Protein AF-A0A0S8AIG6-F1 (afdb_monomer_lite)

Foldseek 3Di:
DDPLLVVCVVPPDPFAEEEEWQAQDLDEPPVTFQVVVVVVVVVSNVVNVHDRYAYEYAHNDDFPVVSCVSRVVVVDPHHYYHQVPADWDKDADPPDPPDRIDIGRPVPPRYHYHYHYRWDQDPPPRTTDRVVSRPD

Secondary structure (DSSP, 8-state):
--HHHHHHTT---SS-EEEE---SSSPPTTSS--HHHHHHHHHHHHHTT---EEEEE--SSS-HHHHHHHTTGGGSSSEEEEGGGS-EEEEE-TT-SS-SEEEEEGGGTT-EEEE----EEETTTEEE-HHHHT--

Structure (mmCIF, N/CA/C/O backbone):
data_AF-A0A0S8AIG6-F1
#
_entry.id   AF-A0A0S8AIG6-F1
#
loop_
_atom_site.group_PDB
_atom_site.id
_atom_site.type_symbol
_atom_site.label_atom_id
_atom_site.label_alt_id
_atom_site.label_comp_id
_atom_site.label_asym_id
_atom_site.label_entity_id
_atom_site.label_seq_id
_atom_site.pdbx_PDB_ins_code
_atom_site.Cartn_x
_atom_site.Cartn_y
_atom_site.Cartn_z
_atom_site.occupancy
_atom_site.B_iso_or_equiv
_atom_site.auth_seq_id
_atom_site.auth_comp_id
_atom_site.auth_asym_id
_atom_site.auth_atom_id
_atom_site.pdbx_PDB_model_num
ATOM 1 N N . MET A 1 1 ? -21.892 20.341 5.574 1.00 49.34 1 MET A N 1
ATOM 2 C CA . MET A 1 1 ? -21.696 19.023 4.953 1.00 49.34 1 MET A CA 1
ATOM 3 C C . MET A 1 1 ? -20.517 19.140 4.005 1.00 49.34 1 MET A C 1
ATOM 5 O O . MET A 1 1 ? -20.630 19.865 3.017 1.00 49.34 1 MET A O 1
ATOM 9 N N . TYR A 1 2 ? -19.371 18.573 4.368 1.00 51.62 2 TYR A N 1
ATOM 10 C CA . TYR A 1 2 ? -18.138 18.674 3.580 1.00 51.62 2 TYR A CA 1
ATOM 11 C C . TYR A 1 2 ? -18.264 17.857 2.281 1.00 51.62 2 TYR A C 1
ATOM 13 O O . TYR A 1 2 ? -19.052 16.917 2.198 1.00 51.62 2 TYR A O 1
ATOM 21 N N . VAL A 1 3 ? -17.514 18.224 1.235 1.00 53.53 3 VAL A N 1
ATOM 22 C CA . VAL A 1 3 ? -17.517 17.512 -0.065 1.00 53.53 3 VAL A CA 1
ATOM 23 C C . VAL A 1 3 ? -17.205 16.019 0.115 1.00 53.53 3 VAL A C 1
ATOM 25 O O . VAL A 1 3 ? -17.802 15.176 -0.552 1.00 53.53 3 VAL A O 1
ATOM 28 N N . THR A 1 4 ? -16.339 15.700 1.075 1.00 52.44 4 THR A N 1
ATOM 29 C CA . THR A 1 4 ? -15.938 14.348 1.474 1.00 52.44 4 THR A CA 1
ATOM 30 C C . THR A 1 4 ? -17.110 13.513 1.993 1.00 52.44 4 THR A C 1
ATOM 32 O O . THR A 1 4 ? -17.287 12.379 1.552 1.00 52.44 4 THR A O 1
ATOM 35 N N . GLU A 1 5 ? -17.980 14.088 2.834 1.00 52.72 5 GLU A N 1
ATOM 36 C CA . GLU A 1 5 ? -19.163 13.393 3.372 1.00 52.72 5 GLU A CA 1
ATOM 37 C C . GLU A 1 5 ? -20.126 12.978 2.251 1.00 52.72 5 GLU A C 1
ATOM 39 O O . GLU A 1 5 ? -20.638 11.862 2.252 1.00 52.72 5 GLU A O 1
ATOM 44 N N . LYS A 1 6 ? -20.338 13.843 1.247 1.00 54.59 6 LYS A N 1
A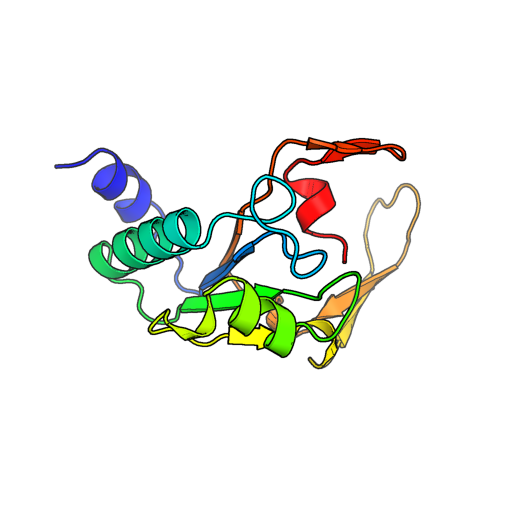TOM 45 C CA . LYS A 1 6 ? -21.232 13.540 0.114 1.00 54.59 6 LYS A CA 1
ATOM 46 C C . LYS A 1 6 ? -20.696 12.456 -0.820 1.00 54.59 6 LYS A C 1
ATOM 48 O O . LYS A 1 6 ? -21.499 11.748 -1.427 1.00 54.59 6 LYS A O 1
ATOM 53 N N . LEU A 1 7 ? -19.375 12.367 -0.984 1.00 54.12 7 LEU A N 1
ATOM 54 C CA . LEU A 1 7 ? -18.746 11.364 -1.846 1.00 54.12 7 LEU A CA 1
ATOM 55 C C . LEU A 1 7 ? -18.730 9.987 -1.178 1.00 54.12 7 LEU A C 1
ATOM 57 O O . LEU A 1 7 ? -19.058 8.999 -1.832 1.00 54.12 7 LEU A O 1
ATOM 61 N N . LEU A 1 8 ? -18.426 9.927 0.122 1.00 60.97 8 LEU A N 1
ATOM 62 C CA . LEU A 1 8 ? -18.326 8.661 0.849 1.00 60.97 8 LEU A CA 1
ATOM 63 C C . LEU A 1 8 ? -19.698 8.089 1.236 1.00 60.97 8 LEU A C 1
ATOM 65 O O . LEU A 1 8 ? -19.893 6.887 1.100 1.00 60.97 8 LEU A O 1
ATOM 69 N N . GLN A 1 9 ? -20.700 8.911 1.586 1.00 55.34 9 GLN A N 1
ATOM 70 C CA . GLN A 1 9 ? -22.046 8.419 1.949 1.00 55.34 9 GLN A CA 1
ATOM 71 C C . GLN A 1 9 ? -22.764 7.635 0.837 1.00 55.34 9 GLN A C 1
ATOM 73 O O . GLN A 1 9 ? -23.666 6.854 1.130 1.00 55.34 9 GLN A O 1
ATOM 78 N N . ARG A 1 10 ? -22.406 7.837 -0.438 1.00 54.62 10 ARG A N 1
ATOM 79 C CA . ARG A 1 10 ? -23.020 7.115 -1.568 1.00 54.62 10 ARG A CA 1
ATOM 80 C C . ARG A 1 10 ? -22.315 5.808 -1.932 1.00 54.62 10 ARG A C 1
ATOM 82 O O . ARG A 1 10 ? -22.918 5.001 -2.635 1.00 54.62 10 ARG A O 1
ATOM 89 N N . HIS A 1 11 ? -21.092 5.592 -1.449 1.00 62.28 11 HIS A N 1
ATOM 90 C CA . HIS A 1 11 ? -20.240 4.457 -1.811 1.00 62.28 11 HIS A CA 1
ATOM 91 C C . HIS A 1 11 ? -19.373 4.009 -0.624 1.00 62.28 11 HIS A C 1
ATOM 93 O O . HIS A 1 11 ? -18.159 3.879 -0.761 1.00 62.28 11 HIS A O 1
ATOM 99 N N . ILE A 1 12 ? -19.983 3.793 0.546 1.00 63.09 12 ILE A N 1
ATOM 100 C CA . ILE A 1 12 ? -19.279 3.167 1.673 1.00 63.09 12 ILE A CA 1
ATOM 101 C C . ILE A 1 12 ? -18.989 1.714 1.269 1.00 63.09 12 ILE A C 1
ATOM 103 O O . ILE A 1 12 ? -19.940 0.982 0.972 1.00 63.09 12 ILE A O 1
ATOM 107 N N . PRO A 1 13 ? -17.717 1.282 1.215 1.00 67.94 13 PRO A N 1
ATOM 108 C CA . PRO A 1 13 ? -17.394 -0.109 0.942 1.00 67.94 13 PRO A CA 1
ATOM 109 C C . PRO A 1 13 ? -17.978 -0.991 2.048 1.00 67.94 13 PRO A C 1
ATOM 111 O O . PRO A 1 13 ? -17.792 -0.714 3.228 1.00 67.94 13 PRO A O 1
ATOM 114 N N . SER A 1 14 ? -18.666 -2.070 1.678 1.00 77.50 14 SER A N 1
ATOM 115 C CA . SER A 1 14 ? -19.036 -3.133 2.625 1.00 77.50 14 SER A CA 1
ATOM 116 C C . SER A 1 14 ? -17.882 -4.104 2.897 1.00 77.50 14 SER A C 1
ATOM 118 O O . SER A 1 14 ? -18.063 -5.087 3.606 1.00 77.50 14 SER A O 1
ATOM 120 N N . MET A 1 15 ? -16.737 -3.867 2.258 1.00 86.00 15 MET A N 1
ATOM 121 C CA . MET A 1 15 ? -15.538 -4.695 2.281 1.00 86.00 15 MET A 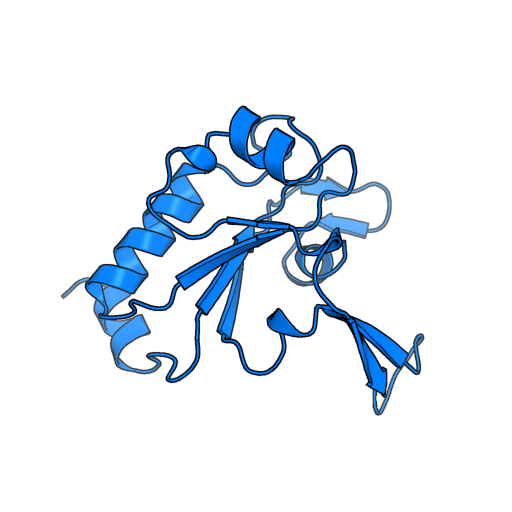CA 1
ATOM 122 C C . MET A 1 15 ? -14.418 -3.956 3.026 1.00 86.00 15 MET A C 1
ATOM 124 O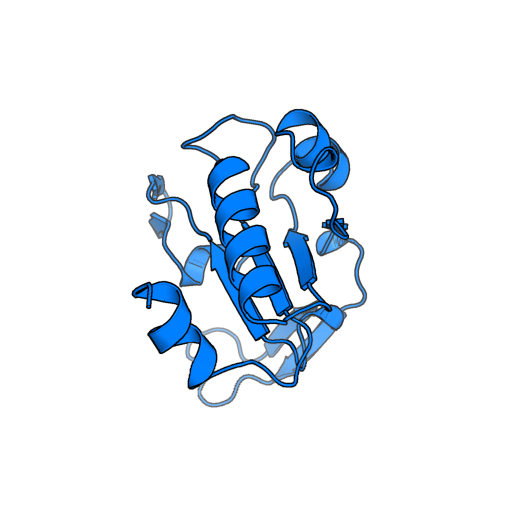 O . MET A 1 15 ? -14.449 -2.719 3.065 1.00 86.00 15 MET A O 1
ATOM 128 N N . PRO A 1 16 ? -13.409 -4.675 3.544 1.00 92.56 16 PRO A N 1
ATOM 129 C CA . PRO A 1 16 ? -12.218 -4.057 4.116 1.00 92.56 16 PRO A CA 1
ATOM 130 C C . PRO A 1 16 ? -11.549 -3.098 3.126 1.00 92.56 16 PRO A C 1
ATOM 132 O O . PRO A 1 16 ? -11.518 -3.353 1.916 1.00 92.56 16 PRO A O 1
ATOM 135 N N . VAL A 1 17 ? -11.003 -1.994 3.635 1.00 95.19 17 VAL A N 1
ATOM 136 C CA . VAL A 1 17 ? -10.308 -0.985 2.830 1.00 95.19 17 VAL A CA 1
ATOM 137 C C . VAL A 1 17 ? -8.799 -1.138 2.976 1.00 95.19 17 VAL A C 1
ATOM 139 O O . VAL A 1 17 ? -8.267 -1.122 4.084 1.00 95.19 17 VAL A O 1
ATOM 142 N N . ILE A 1 18 ? -8.093 -1.210 1.849 1.00 96.56 18 ILE A N 1
ATOM 143 C CA . ILE A 1 18 ? -6.629 -1.182 1.813 1.00 96.56 18 ILE A CA 1
ATOM 144 C C . ILE A 1 18 ? -6.177 0.120 1.166 1.00 96.56 18 ILE A C 1
ATOM 146 O O . ILE A 1 18 ? -6.475 0.393 0.003 1.00 96.56 18 ILE A O 1
ATOM 150 N N . ILE A 1 19 ? -5.431 0.931 1.909 1.00 96.88 19 ILE A N 1
ATOM 151 C CA . ILE A 1 19 ? -4.750 2.104 1.371 1.00 96.88 19 ILE A CA 1
ATOM 152 C C . ILE A 1 19 ? -3.365 1.661 0.909 1.00 96.88 19 ILE A C 1
ATOM 154 O O . ILE A 1 19 ? -2.533 1.251 1.715 1.00 96.88 19 ILE A O 1
ATOM 158 N N . LYS A 1 20 ? -3.107 1.763 -0.393 1.00 96.56 20 LYS A N 1
ATOM 159 C CA . LYS A 1 20 ? -1.829 1.386 -0.994 1.00 96.56 20 LYS A CA 1
ATOM 160 C C . LYS A 1 20 ? -1.041 2.635 -1.407 1.00 96.56 20 LYS A C 1
ATOM 162 O O . LYS A 1 20 ? -1.325 3.190 -2.476 1.00 96.56 20 LYS A O 1
ATOM 167 N N . PRO A 1 21 ? -0.097 3.126 -0.577 1.00 96.38 21 PRO A N 1
ATOM 168 C CA . PRO A 1 21 ? 0.801 4.220 -0.951 1.00 96.38 21 PRO A CA 1
ATOM 169 C C . PRO A 1 21 ? 1.758 3.791 -2.074 1.00 96.38 21 PRO A C 1
ATOM 171 O O . PRO A 1 21 ? 1.614 2.706 -2.621 1.00 96.38 21 PRO A O 1
ATOM 174 N N . ASN A 1 22 ? 2.692 4.670 -2.447 1.00 94.94 22 ASN A N 1
ATOM 175 C CA . ASN A 1 22 ? 3.882 4.324 -3.221 1.00 94.94 22 ASN A CA 1
ATOM 176 C C . ASN A 1 22 ? 5.097 4.378 -2.279 1.00 94.94 22 ASN A C 1
ATOM 178 O O . ASN A 1 22 ? 5.620 5.475 -2.032 1.00 94.94 22 ASN A O 1
ATOM 182 N N . ILE A 1 23 ? 5.601 3.234 -1.811 1.00 94.81 23 ILE A N 1
ATOM 183 C CA . ILE A 1 23 ? 6.850 3.162 -1.024 1.00 94.81 23 ILE A CA 1
ATOM 184 C C . ILE A 1 23 ? 7.855 2.272 -1.740 1.00 94.81 23 ILE A C 1
ATOM 186 O O . ILE A 1 23 ? 7.920 1.073 -1.539 1.00 94.81 23 ILE A O 1
ATOM 190 N N . VAL A 1 24 ? 8.669 2.877 -2.605 1.00 92.50 24 VAL A N 1
ATOM 191 C CA . VAL A 1 24 ? 9.688 2.136 -3.366 1.00 92.50 24 VAL A CA 1
ATOM 192 C C . VAL A 1 24 ? 10.957 1.873 -2.549 1.00 92.50 24 VAL A C 1
ATOM 194 O O . VAL A 1 24 ? 11.637 0.885 -2.781 1.00 92.50 24 VAL A O 1
ATOM 197 N N . ASN A 1 25 ? 11.313 2.790 -1.648 1.00 93.88 25 ASN A N 1
ATOM 198 C CA . ASN A 1 25 ? 12.507 2.778 -0.797 1.00 93.88 25 ASN A CA 1
ATOM 199 C C . ASN A 1 25 ? 12.327 3.866 0.297 1.00 93.88 25 ASN A C 1
ATOM 201 O O . ASN A 1 25 ? 11.322 4.580 0.253 1.00 93.88 25 ASN A O 1
ATOM 205 N N . PRO A 1 26 ? 13.263 4.083 1.242 1.00 95.81 26 PRO A N 1
ATOM 206 C CA . PRO A 1 26 ? 13.052 5.027 2.343 1.00 95.81 26 PRO A CA 1
ATOM 207 C C . PRO A 1 26 ? 13.333 6.495 1.968 1.00 95.81 26 PRO A C 1
ATOM 209 O O . PRO A 1 26 ? 13.552 7.328 2.845 1.00 95.81 26 PRO A O 1
ATOM 212 N N . SER A 1 27 ? 13.375 6.838 0.676 1.00 95.88 27 SER A N 1
ATOM 213 C CA . SER A 1 27 ? 13.539 8.231 0.249 1.00 95.88 27 SER A CA 1
ATOM 214 C C . SER A 1 27 ? 12.281 9.038 0.574 1.00 95.88 27 SER A C 1
ATOM 216 O O . SER A 1 27 ? 11.174 8.543 0.346 1.00 95.88 27 SER A O 1
ATOM 218 N N . PRO A 1 28 ? 12.416 10.292 1.034 1.00 94.50 28 PRO A N 1
ATOM 219 C CA . PRO A 1 28 ? 11.266 11.127 1.355 1.00 94.50 28 PRO A CA 1
ATOM 220 C C . PRO A 1 28 ? 10.455 11.510 0.100 1.00 94.50 28 PRO A C 1
ATOM 222 O O . PRO A 1 28 ? 10.923 11.351 -1.038 1.00 94.50 28 PRO A O 1
ATOM 225 N N . PRO A 1 29 ? 9.244 12.067 0.275 1.00 93.38 29 PRO A N 1
ATOM 226 C CA . PRO A 1 29 ? 8.484 12.673 -0.815 1.00 93.38 29 PRO A CA 1
ATOM 227 C C . PRO A 1 29 ? 9.317 13.700 -1.609 1.00 93.38 29 PRO A C 1
ATOM 229 O O . PRO A 1 29 ? 10.125 14.419 -1.018 1.00 93.38 29 PRO A O 1
ATOM 232 N N . PRO A 1 30 ? 9.143 13.796 -2.943 1.00 89.94 30 PRO A N 1
ATOM 233 C CA . PRO A 1 30 ? 8.112 13.151 -3.761 1.00 89.94 30 PRO A CA 1
ATOM 234 C C . PRO A 1 30 ? 8.550 11.792 -4.346 1.00 89.94 30 PRO A C 1
ATOM 236 O O . PRO A 1 30 ? 8.002 11.337 -5.350 1.00 89.94 30 PRO A O 1
ATOM 239 N N . VAL A 1 31 ? 9.564 11.128 -3.781 1.00 90.00 31 VAL A N 1
ATOM 240 C CA . VAL A 1 31 ? 9.919 9.772 -4.232 1.00 90.00 31 VAL A CA 1
ATOM 241 C C . VAL A 1 31 ? 8.873 8.764 -3.759 1.00 90.00 31 VAL A C 1
ATOM 243 O O . VAL A 1 31 ? 8.504 7.867 -4.524 1.00 90.00 31 VAL A O 1
ATOM 246 N N . THR A 1 32 ? 8.392 8.939 -2.531 1.00 94.31 32 THR A N 1
ATOM 247 C CA . THR A 1 32 ? 7.357 8.136 -1.875 1.00 94.31 32 THR A CA 1
ATOM 248 C C . THR A 1 32 ? 6.155 8.985 -1.480 1.00 94.31 32 THR A C 1
ATOM 250 O O . THR A 1 32 ? 6.223 10.219 -1.478 1.00 94.31 32 THR A O 1
ATOM 253 N N . THR A 1 33 ? 5.028 8.330 -1.207 1.00 95.56 33 THR A N 1
ATOM 254 C CA . THR A 1 33 ? 3.813 9.011 -0.750 1.00 95.56 33 THR A CA 1
ATOM 255 C C . THR A 1 33 ? 4.056 9.626 0.623 1.00 95.56 33 THR A C 1
ATOM 257 O O . THR A 1 33 ? 4.509 8.946 1.544 1.00 95.56 33 THR A O 1
ATOM 260 N N . ASP A 1 34 ? 3.744 10.915 0.763 1.00 96.38 34 ASP A N 1
ATOM 261 C CA . ASP A 1 34 ? 3.817 11.617 2.044 1.00 96.38 34 ASP A CA 1
ATOM 262 C C . ASP A 1 34 ? 2.808 11.012 3.026 1.00 96.38 34 ASP A C 1
ATOM 264 O O . ASP A 1 34 ? 1.612 10.945 2.730 1.00 96.38 34 ASP A O 1
ATOM 268 N N . VAL A 1 35 ? 3.290 10.580 4.193 1.00 97.88 35 VAL A N 1
ATOM 269 C CA . VAL A 1 35 ? 2.475 9.913 5.218 1.00 97.88 35 VAL A CA 1
ATOM 270 C C . VAL A 1 35 ? 1.265 10.752 5.644 1.00 97.88 35 VAL A C 1
ATOM 272 O O . VAL A 1 35 ? 0.202 10.199 5.910 1.00 97.88 35 VAL A O 1
ATOM 275 N N . ARG A 1 36 ? 1.359 12.089 5.593 1.00 97.62 36 ARG A N 1
ATOM 276 C CA . ARG A 1 36 ? 0.253 13.002 5.937 1.00 97.62 36 ARG A CA 1
ATOM 277 C C . ARG A 1 36 ? -0.926 12.895 4.970 1.00 97.62 36 ARG A C 1
ATOM 279 O O . ARG A 1 36 ? -2.065 13.159 5.342 1.00 97.62 36 ARG A O 1
ATOM 286 N N . VAL A 1 37 ? -0.672 12.505 3.718 1.00 96.75 37 VAL A N 1
ATOM 287 C CA . VAL A 1 37 ? -1.743 12.232 2.746 1.00 96.75 37 VAL A CA 1
ATOM 288 C C . VAL A 1 37 ? -2.509 10.981 3.166 1.00 96.75 37 VAL A C 1
ATOM 290 O O . VAL A 1 37 ? -3.737 10.978 3.145 1.00 96.75 37 VAL A O 1
ATOM 293 N N . VAL A 1 38 ? -1.790 9.939 3.585 1.00 97.88 38 VAL A N 1
ATOM 294 C CA . VAL A 1 38 ? -2.383 8.681 4.056 1.00 97.88 38 VAL A CA 1
ATOM 295 C C . VAL A 1 38 ? -3.140 8.892 5.366 1.00 97.88 38 VAL A C 1
ATOM 297 O O . VAL A 1 38 ? -4.270 8.429 5.486 1.00 97.88 38 VAL A O 1
ATOM 300 N N . GLU A 1 39 ? -2.588 9.671 6.296 1.00 97.88 39 GLU A N 1
ATOM 301 C CA . GLU A 1 39 ? -3.265 10.090 7.530 1.00 97.88 39 GLU A CA 1
ATOM 302 C C . GLU A 1 39 ? -4.587 10.825 7.247 1.00 97.88 39 GLU A C 1
ATOM 304 O O . GLU A 1 39 ? -5.622 10.497 7.827 1.00 97.88 39 GLU A O 1
ATOM 309 N N . GLY A 1 40 ? -4.590 11.771 6.301 1.00 96.44 40 GLY A N 1
ATOM 310 C CA . GLY A 1 40 ? -5.809 12.479 5.902 1.00 96.44 40 GLY A CA 1
ATOM 311 C C . GLY A 1 40 ? -6.876 11.552 5.307 1.00 96.44 40 GLY A C 1
ATOM 312 O O . GLY A 1 40 ? -8.063 11.707 5.603 1.00 96.44 40 GLY A O 1
ATOM 313 N N . ILE A 1 41 ? -6.467 10.559 4.509 1.00 95.38 41 ILE A N 1
ATOM 314 C CA . ILE A 1 41 ? -7.377 9.531 3.977 1.00 95.38 41 ILE A CA 1
ATOM 315 C C . ILE A 1 41 ? -7.934 8.674 5.120 1.00 95.38 41 ILE A C 1
ATOM 317 O O . ILE A 1 41 ? -9.144 8.460 5.175 1.00 95.38 41 ILE A O 1
ATOM 321 N N . LEU A 1 42 ? -7.085 8.229 6.052 1.00 95.69 42 LEU A N 1
ATOM 322 C CA . LEU A 1 42 ? -7.503 7.462 7.229 1.00 95.69 42 LEU A CA 1
ATOM 323 C C . LEU A 1 42 ? -8.555 8.218 8.051 1.00 95.69 42 LEU A C 1
ATOM 325 O O . LEU A 1 42 ? -9.593 7.640 8.373 1.00 95.69 42 LEU A O 1
ATOM 329 N N . SER A 1 43 ? -8.333 9.507 8.341 1.00 94.38 43 SER A N 1
ATOM 330 C CA . SER A 1 43 ? -9.305 10.341 9.069 1.00 94.38 43 SER A CA 1
ATOM 331 C C . SER A 1 43 ? -10.639 10.414 8.329 1.00 94.38 43 SER A C 1
ATOM 333 O O . SER A 1 43 ? -11.685 10.136 8.910 1.00 94.38 43 SER A O 1
ATOM 335 N N . ALA A 1 44 ? -10.609 10.698 7.023 1.00 91.88 44 ALA A N 1
ATOM 336 C CA . ALA A 1 44 ? -11.821 10.830 6.220 1.00 91.88 44 ALA A CA 1
ATOM 337 C C . ALA A 1 44 ? -12.643 9.530 6.157 1.00 91.88 44 ALA A C 1
ATOM 339 O O . ALA A 1 44 ? -13.872 9.568 6.218 1.00 91.88 44 ALA A O 1
ATOM 340 N N . LEU A 1 45 ? -11.983 8.372 6.050 1.00 91.12 45 LEU A N 1
ATOM 341 C CA . LEU A 1 45 ? -12.658 7.071 6.053 1.00 91.12 45 LEU A CA 1
ATOM 342 C C . LEU A 1 45 ? -13.289 6.766 7.418 1.00 91.12 45 LEU A C 1
ATOM 344 O O . LEU A 1 45 ? -14.432 6.310 7.480 1.00 91.12 45 LEU A O 1
ATOM 348 N N . ARG A 1 46 ? -12.582 7.074 8.511 1.00 91.06 46 ARG A N 1
ATOM 349 C CA . ARG A 1 46 ? -13.087 6.892 9.881 1.00 91.06 46 ARG A CA 1
ATOM 350 C C . ARG A 1 46 ? -14.276 7.783 10.189 1.00 91.06 46 ARG A C 1
ATOM 352 O O . ARG A 1 46 ? -15.261 7.305 10.744 1.00 91.06 46 ARG A O 1
ATOM 359 N N . GLU A 1 47 ? -14.211 9.050 9.791 1.00 89.75 47 GLU A N 1
ATOM 360 C CA . GLU A 1 47 ? -15.323 10.002 9.896 1.00 89.75 47 GLU A CA 1
ATOM 361 C C . GLU A 1 47 ? -16.553 9.525 9.110 1.00 89.75 47 GLU A C 1
ATOM 363 O O . GLU A 1 47 ? -17.687 9.745 9.534 1.00 89.75 47 GLU A O 1
ATOM 368 N N . ALA A 1 48 ? -16.341 8.809 8.001 1.00 86.31 48 ALA A N 1
ATOM 369 C CA . ALA A 1 48 ? -17.401 8.165 7.229 1.00 86.31 48 ALA A CA 1
ATOM 370 C C . ALA A 1 48 ? -17.903 6.833 7.830 1.00 86.31 48 ALA A C 1
ATOM 372 O O . ALA A 1 48 ? -18.801 6.213 7.262 1.00 86.31 48 ALA A O 1
ATOM 373 N N . GLY A 1 49 ? -17.358 6.395 8.969 1.00 88.25 49 GLY A N 1
ATOM 374 C CA . GLY A 1 49 ? -17.773 5.184 9.682 1.00 88.25 49 GLY A CA 1
ATOM 375 C C . GLY A 1 49 ? -17.061 3.899 9.252 1.00 88.25 49 GLY A C 1
ATOM 376 O O . GLY A 1 49 ? -17.435 2.825 9.714 1.00 88.25 49 GLY A O 1
ATOM 377 N N . ILE A 1 50 ? -16.032 3.980 8.406 1.00 89.94 50 ILE A N 1
ATOM 378 C CA . ILE A 1 50 ? -15.246 2.817 7.972 1.00 89.94 50 ILE A CA 1
ATOM 379 C C . ILE A 1 50 ? -14.172 2.534 9.028 1.00 89.94 50 ILE A C 1
ATOM 381 O O . ILE A 1 50 ? -13.416 3.428 9.403 1.00 89.94 50 ILE A O 1
ATOM 385 N N . GLN A 1 51 ? -14.118 1.297 9.524 1.00 86.75 51 GLN A N 1
ATOM 386 C CA . GLN A 1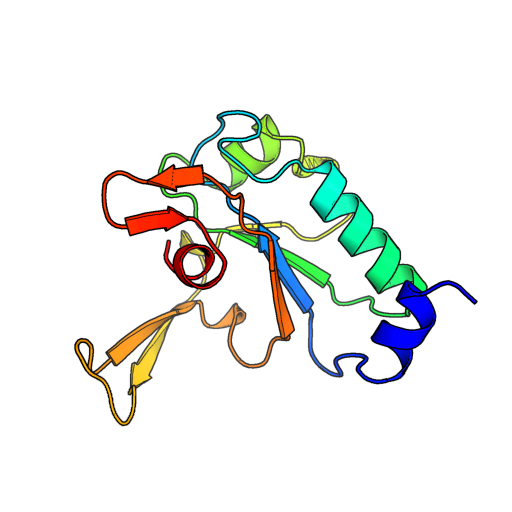 51 ? -13.213 0.899 10.614 1.00 86.75 51 GLN A CA 1
ATOM 387 C C . GLN A 1 51 ? -12.168 -0.131 10.171 1.00 86.75 51 GLN A C 1
ATOM 389 O O . GLN A 1 51 ? -11.022 -0.067 10.606 1.00 86.75 51 GLN A O 1
ATOM 394 N N . GLU A 1 52 ? -12.542 -1.054 9.283 1.00 93.44 52 GLU A N 1
ATOM 395 C CA . GLU A 1 52 ? -11.639 -2.073 8.743 1.00 93.44 52 GLU A CA 1
ATOM 396 C C . GLU A 1 52 ? -10.754 -1.462 7.654 1.00 93.44 52 GLU A C 1
ATOM 398 O O . GLU A 1 52 ? -11.078 -1.497 6.466 1.00 93.44 52 GLU A O 1
ATOM 403 N N . ILE A 1 53 ? -9.661 -0.830 8.089 1.00 95.81 53 ILE A N 1
ATOM 404 C CA . ILE A 1 53 ? -8.708 -0.139 7.222 1.00 95.81 53 ILE A CA 1
ATOM 405 C C . ILE A 1 53 ? -7.290 -0.608 7.546 1.00 95.81 53 ILE A C 1
ATOM 407 O O . ILE A 1 53 ? -6.887 -0.603 8.712 1.00 95.81 53 ILE A O 1
ATOM 411 N N . ALA A 1 54 ? -6.529 -0.946 6.508 1.00 97.62 54 ALA A N 1
ATOM 412 C CA . ALA A 1 54 ? -5.098 -1.214 6.586 1.00 97.62 54 ALA A CA 1
ATOM 413 C C . ALA A 1 54 ? -4.327 -0.374 5.561 1.00 97.62 54 ALA A C 1
ATOM 415 O O . ALA A 1 54 ? -4.871 0.041 4.534 1.00 97.62 54 ALA A O 1
ATOM 416 N N . VAL A 1 55 ? -3.043 -0.147 5.825 1.00 98.25 55 VAL A N 1
ATOM 417 C CA . VAL A 1 55 ? -2.086 0.404 4.863 1.00 98.25 55 VAL A CA 1
ATOM 418 C C . VAL A 1 55 ? -1.166 -0.727 4.427 1.00 98.25 55 VAL A C 1
ATOM 420 O O . VAL A 1 55 ? -0.557 -1.381 5.267 1.00 98.25 55 VAL A O 1
ATOM 423 N N . ALA A 1 56 ? -1.062 -0.969 3.124 1.00 97.38 56 ALA A N 1
ATOM 424 C CA . ALA A 1 56 ? -0.309 -2.108 2.608 1.00 97.38 56 ALA A CA 1
ATOM 425 C C . ALA A 1 56 ? 0.571 -1.718 1.424 1.00 97.38 56 ALA A C 1
ATOM 427 O O . ALA A 1 56 ? 0.132 -0.995 0.526 1.00 97.38 56 ALA A O 1
ATOM 428 N N . GLU A 1 57 ? 1.803 -2.216 1.409 1.00 96.38 57 GLU A N 1
ATOM 429 C CA . GLU A 1 57 ? 2.746 -2.003 0.314 1.00 96.38 57 GLU A CA 1
ATOM 430 C C . GLU A 1 57 ? 3.754 -3.158 0.210 1.00 96.38 57 GLU A C 1
ATOM 432 O O . GLU A 1 57 ? 3.955 -3.877 1.180 1.00 96.38 57 GLU A O 1
ATOM 437 N N . GLY A 1 58 ? 4.359 -3.342 -0.964 1.00 95.25 58 GLY A N 1
ATOM 438 C CA . GLY A 1 58 ? 5.557 -4.152 -1.192 1.00 95.25 58 GLY A CA 1
ATOM 439 C C . GLY A 1 58 ? 6.664 -3.249 -1.736 1.00 95.25 58 GLY A C 1
ATOM 440 O O . GLY A 1 58 ? 6.505 -2.610 -2.782 1.00 95.25 58 GLY A O 1
ATOM 441 N N . SER A 1 59 ? 7.749 -3.083 -0.981 1.00 93.69 59 SER A N 1
ATOM 442 C CA . SER A 1 59 ? 8.791 -2.117 -1.328 1.00 93.69 59 SER A CA 1
ATOM 443 C C . SER A 1 59 ? 9.709 -2.638 -2.426 1.00 93.69 59 SER A C 1
ATOM 445 O O . SER A 1 59 ? 10.408 -3.628 -2.257 1.00 93.69 59 SER A O 1
ATOM 447 N N . GLY A 1 60 ? 9.850 -1.878 -3.516 1.00 89.75 60 GLY A N 1
ATOM 448 C CA . GLY A 1 60 ? 10.773 -2.242 -4.603 1.00 89.75 60 GLY A CA 1
ATOM 449 C C . GLY A 1 60 ? 12.256 -2.318 -4.194 1.00 89.75 60 GLY A C 1
ATOM 450 O O . GLY A 1 60 ? 13.089 -2.833 -4.941 1.00 89.75 60 GLY A O 1
ATOM 451 N N . THR A 1 61 ? 12.645 -1.763 -3.043 1.00 92.75 61 THR A N 1
ATOM 452 C CA . THR A 1 61 ? 13.989 -1.888 -2.470 1.00 92.75 61 THR A CA 1
ATOM 453 C C . THR A 1 61 ? 13.957 -1.778 -0.947 1.00 92.75 61 THR A C 1
ATOM 455 O O . THR A 1 61 ? 13.452 -0.803 -0.384 1.00 92.75 61 THR A O 1
ATOM 458 N N . GLY A 1 62 ? 14.632 -2.723 -0.290 1.00 93.56 62 GLY A N 1
ATOM 459 C CA . GLY A 1 62 ? 14.687 -2.814 1.168 1.00 93.56 62 GLY A CA 1
ATOM 460 C C . GLY A 1 62 ? 13.448 -3.491 1.750 1.00 93.56 62 GLY A C 1
ATOM 461 O O . GLY A 1 62 ? 12.528 -3.837 1.023 1.00 93.56 62 GLY A O 1
ATOM 462 N N . ASP A 1 63 ? 13.455 -3.688 3.064 1.00 96.75 63 ASP A N 1
ATOM 463 C CA . ASP A 1 63 ? 12.314 -4.247 3.785 1.00 96.75 63 ASP A CA 1
ATOM 464 C C . ASP A 1 63 ? 11.179 -3.213 3.899 1.00 96.75 63 ASP A C 1
ATOM 466 O O . ASP A 1 63 ? 11.422 -2.047 4.240 1.00 96.75 63 ASP A O 1
ATOM 470 N N . THR A 1 64 ? 9.943 -3.624 3.604 1.00 97.25 64 THR A N 1
ATOM 471 C CA . THR A 1 64 ? 8.781 -2.725 3.609 1.00 97.25 64 THR A CA 1
ATOM 472 C C . THR A 1 64 ? 8.508 -2.150 4.996 1.00 97.25 64 THR A C 1
ATOM 474 O O . THR A 1 64 ? 8.231 -0.955 5.116 1.00 97.25 64 THR A O 1
ATOM 477 N N . MET A 1 65 ? 8.635 -2.950 6.058 1.00 97.94 65 MET A N 1
ATOM 478 C CA . MET A 1 65 ? 8.365 -2.497 7.425 1.00 97.94 65 MET A CA 1
ATOM 479 C C . MET A 1 65 ? 9.413 -1.485 7.894 1.00 97.94 65 MET A C 1
ATOM 481 O O . MET A 1 65 ? 9.063 -0.449 8.467 1.00 97.94 65 MET A O 1
ATOM 485 N N . ASP A 1 66 ? 10.685 -1.715 7.562 1.00 98.19 66 ASP A N 1
ATOM 486 C CA . ASP A 1 66 ? 11.752 -0.735 7.795 1.00 98.19 66 ASP A CA 1
ATOM 487 C C . ASP A 1 66 ? 11.494 0.580 7.044 1.00 98.19 66 ASP A C 1
ATOM 489 O O . ASP A 1 66 ? 11.763 1.673 7.558 1.00 98.19 66 ASP A O 1
ATOM 493 N N . ASN A 1 67 ? 11.007 0.496 5.804 1.00 98.00 67 ASN A N 1
ATOM 494 C CA . ASN A 1 67 ? 10.690 1.672 5.000 1.00 98.00 67 ASN A CA 1
ATOM 495 C C . ASN A 1 67 ? 9.499 2.440 5.581 1.00 98.00 67 ASN A C 1
ATOM 497 O O . ASN A 1 67 ? 9.578 3.665 5.698 1.00 98.00 67 ASN A O 1
ATOM 501 N N . PHE A 1 68 ? 8.441 1.747 6.012 1.00 98.25 68 PHE A N 1
ATOM 502 C CA . PHE A 1 68 ? 7.329 2.356 6.740 1.00 98.25 68 PHE A CA 1
ATOM 503 C C . PHE A 1 68 ? 7.822 3.123 7.969 1.00 98.25 68 PHE A C 1
ATOM 505 O O . PHE A 1 68 ? 7.458 4.288 8.150 1.00 98.25 68 PHE A O 1
ATOM 512 N N . GLN A 1 69 ? 8.694 2.514 8.777 1.00 98.06 69 GLN A N 1
ATOM 513 C CA . GLN A 1 69 ? 9.250 3.158 9.964 1.00 98.06 69 GLN A CA 1
ATOM 514 C C . GLN A 1 69 ? 10.029 4.431 9.610 1.00 98.06 69 GLN A C 1
ATOM 516 O O . GLN A 1 69 ? 9.776 5.493 10.177 1.00 98.06 69 GLN A O 1
ATOM 521 N N . LYS A 1 70 ? 10.947 4.357 8.638 1.00 98.12 70 LYS A N 1
ATOM 522 C CA . LYS A 1 70 ? 11.772 5.505 8.214 1.00 98.12 70 LYS A CA 1
ATOM 523 C C . LYS A 1 70 ? 10.948 6.654 7.631 1.00 98.12 70 LYS A C 1
ATOM 525 O O . LYS A 1 70 ? 11.375 7.803 7.711 1.00 98.12 70 LYS A O 1
ATOM 530 N N . LEU A 1 71 ? 9.790 6.349 7.049 1.00 97.94 71 LEU A N 1
ATOM 531 C CA . LEU A 1 71 ? 8.893 7.323 6.425 1.00 97.94 71 LEU A CA 1
ATOM 532 C C . LEU A 1 71 ? 7.771 7.809 7.358 1.00 97.94 71 LEU A C 1
ATOM 534 O O . LEU A 1 71 ? 6.929 8.594 6.928 1.00 97.94 71 LEU A O 1
ATOM 538 N N . GLY A 1 72 ? 7.764 7.376 8.624 1.00 97.94 72 GLY A N 1
ATOM 539 C CA . GLY A 1 72 ? 6.818 7.837 9.645 1.00 97.94 72 GLY A CA 1
ATOM 540 C C . GLY A 1 72 ? 5.457 7.139 9.633 1.00 97.94 72 GLY A C 1
ATOM 541 O O . GLY A 1 72 ? 4.561 7.555 10.357 1.00 97.94 72 GLY A O 1
ATOM 542 N N . TYR A 1 73 ? 5.286 6.070 8.851 1.00 98.19 73 TYR A N 1
ATOM 543 C CA . TYR A 1 73 ? 4.030 5.312 8.807 1.00 98.19 73 TYR A CA 1
ATOM 544 C C . TYR A 1 73 ? 3.781 4.515 10.089 1.00 98.19 73 TYR A C 1
ATOM 546 O O . TYR A 1 73 ? 2.629 4.255 10.413 1.00 98.19 73 TYR A O 1
ATOM 554 N N . ALA A 1 74 ? 4.837 4.160 10.829 1.00 96.81 74 ALA A N 1
ATOM 555 C CA . ALA A 1 74 ? 4.731 3.440 12.101 1.00 96.81 74 ALA A CA 1
ATOM 556 C C . ALA A 1 74 ? 3.950 4.209 13.185 1.00 96.81 74 ALA A C 1
ATOM 558 O O . ALA A 1 74 ? 3.464 3.597 14.129 1.00 96.81 74 ALA A O 1
ATOM 559 N N . GLU A 1 75 ? 3.813 5.530 13.036 1.00 96.81 75 GLU A N 1
ATOM 560 C CA . GLU A 1 75 ? 3.049 6.385 13.952 1.00 96.81 75 GLU A CA 1
ATOM 561 C C . GLU A 1 75 ? 1.550 6.434 13.606 1.00 96.81 75 GLU A C 1
ATOM 563 O O . GLU A 1 75 ? 0.756 7.009 14.351 1.00 96.81 75 GLU A O 1
ATOM 568 N N . LEU A 1 76 ? 1.142 5.857 12.469 1.00 96.75 76 LEU A N 1
ATOM 569 C CA . LEU A 1 76 ? -0.264 5.764 12.104 1.00 96.75 76 LEU A CA 1
ATOM 570 C C . LEU A 1 76 ? -0.951 4.717 12.980 1.00 96.75 76 LEU A C 1
ATOM 572 O O . LEU A 1 76 ? -0.506 3.578 13.082 1.00 96.75 76 LEU A O 1
ATOM 576 N N . ASP A 1 77 ? -2.101 5.081 13.539 1.00 94.19 77 ASP A N 1
ATOM 577 C CA . ASP A 1 77 ? -2.958 4.166 14.295 1.00 94.19 77 ASP A CA 1
ATOM 578 C C . ASP A 1 77 ? -3.709 3.208 13.354 1.00 94.19 77 ASP A C 1
ATOM 580 O O . ASP A 1 77 ? -4.923 3.272 13.232 1.00 94.19 77 ASP A O 1
ATOM 584 N N . THR A 1 78 ? -3.017 2.395 12.560 1.00 96.31 78 THR A N 1
ATOM 585 C CA . THR A 1 78 ? -3.617 1.455 11.599 1.00 96.31 78 THR A CA 1
ATOM 586 C C . THR A 1 78 ? -2.705 0.252 11.396 1.00 96.31 78 THR A C 1
ATOM 588 O O . THR A 1 78 ? -1.525 0.281 11.741 1.00 96.31 78 THR A O 1
ATOM 591 N N . VAL A 1 79 ? -3.245 -0.824 10.829 1.00 97.44 79 VAL A N 1
ATOM 592 C CA . VAL A 1 79 ? -2.444 -2.002 10.495 1.00 97.44 79 VAL A CA 1
ATOM 593 C C . VAL A 1 79 ? -1.574 -1.679 9.283 1.00 97.44 79 VAL A C 1
ATOM 595 O O . VAL A 1 79 ? -2.086 -1.232 8.257 1.00 97.44 79 VAL A O 1
ATOM 598 N N . LEU A 1 80 ? -0.271 -1.928 9.406 1.00 98.31 80 LEU A N 1
ATOM 599 C CA . LEU A 1 80 ? 0.684 -1.863 8.303 1.00 98.31 80 LEU A CA 1
ATOM 600 C C . LEU A 1 80 ? 0.992 -3.282 7.821 1.00 98.31 80 LEU A C 1
ATOM 602 O O . LEU A 1 80 ? 1.319 -4.144 8.637 1.00 98.31 80 LEU A O 1
ATOM 606 N N . LEU A 1 81 ? 0.889 -3.514 6.516 1.00 97.75 81 LEU A N 1
ATOM 607 C CA . LEU A 1 81 ? 1.077 -4.824 5.894 1.00 97.75 81 LEU A CA 1
ATOM 608 C C . LEU A 1 81 ? 2.196 -4.777 4.853 1.00 97.75 81 LEU A C 1
ATOM 610 O O . LEU A 1 81 ? 2.247 -3.863 4.024 1.00 97.75 81 LEU A O 1
ATOM 614 N N . ASP A 1 82 ? 3.054 -5.793 4.888 1.00 97.19 82 ASP A N 1
ATOM 615 C CA . ASP A 1 82 ? 4.096 -6.028 3.891 1.00 97.19 82 ASP A CA 1
ATOM 616 C C . ASP A 1 82 ? 3.591 -7.042 2.863 1.00 97.19 82 ASP A C 1
ATOM 618 O O . ASP A 1 82 ? 3.594 -8.248 3.110 1.00 97.19 82 ASP A O 1
ATOM 622 N N . LEU A 1 83 ? 3.149 -6.545 1.708 1.00 95.94 83 LEU A N 1
ATOM 623 C CA . LEU A 1 83 ? 2.559 -7.360 0.647 1.00 95.94 83 LEU A CA 1
ATOM 624 C C . LEU A 1 83 ? 3.539 -8.390 0.073 1.00 95.94 83 LEU A C 1
ATOM 626 O O . LEU A 1 83 ? 3.085 -9.402 -0.458 1.00 95.94 83 LEU A O 1
ATOM 630 N N . ASP A 1 84 ? 4.851 -8.176 0.218 1.00 93.94 84 ASP A N 1
ATOM 631 C CA . ASP A 1 84 ? 5.880 -9.119 -0.237 1.00 93.94 84 ASP A CA 1
ATOM 632 C C . ASP A 1 84 ? 5.956 -10.381 0.644 1.00 93.94 84 ASP A C 1
ATOM 634 O O . ASP A 1 84 ? 6.594 -11.371 0.274 1.00 93.94 84 ASP A O 1
ATOM 638 N N . ARG A 1 85 ? 5.305 -10.361 1.816 1.00 95.19 85 ARG A N 1
ATOM 639 C CA . ARG A 1 85 ? 5.255 -11.475 2.778 1.00 95.19 85 ARG A CA 1
ATOM 640 C C . ARG A 1 85 ? 3.895 -12.162 2.852 1.00 95.19 85 ARG A C 1
ATOM 642 O O . ARG A 1 85 ? 3.775 -13.177 3.535 1.00 95.19 85 ARG A O 1
ATOM 649 N N . GLU A 1 86 ? 2.891 -11.611 2.184 1.00 95.75 86 GLU A N 1
ATOM 650 C CA . GLU A 1 86 ? 1.537 -12.152 2.178 1.00 95.75 86 GLU A CA 1
ATOM 651 C C . GLU A 1 86 ? 1.425 -13.375 1.261 1.00 95.75 86 GLU A C 1
ATOM 653 O O . GLU A 1 86 ? 2.168 -13.535 0.287 1.00 95.75 86 GLU A O 1
ATOM 658 N N . GLU A 1 87 ? 0.463 -14.253 1.552 1.00 96.56 87 GLU A N 1
ATOM 659 C CA . GLU A 1 87 ? 0.135 -15.354 0.647 1.00 96.56 87 GLU A CA 1
ATOM 660 C C . GLU A 1 87 ? -0.331 -14.804 -0.705 1.00 96.56 87 GLU A C 1
ATOM 662 O O . GLU A 1 87 ? -1.023 -13.786 -0.781 1.00 96.56 87 GLU A O 1
ATOM 667 N N . THR A 1 88 ? 0.042 -15.481 -1.792 1.00 96.50 88 THR A N 1
ATOM 668 C CA . THR A 1 88 ? -0.299 -15.051 -3.151 1.00 96.50 88 THR A CA 1
ATOM 669 C C . THR A 1 88 ? -1.154 -16.081 -3.870 1.00 96.50 88 THR A C 1
ATOM 671 O O . THR A 1 88 ? -1.060 -17.285 -3.630 1.00 96.50 88 THR A O 1
ATOM 674 N N . VAL A 1 89 ? -1.982 -15.595 -4.792 1.00 96.31 89 VAL A N 1
ATOM 675 C CA . VAL A 1 89 ? -2.810 -16.416 -5.673 1.00 96.31 89 VAL A CA 1
ATOM 676 C C . VAL A 1 89 ? -2.529 -16.062 -7.131 1.00 96.31 89 VAL A C 1
ATOM 678 O O . VAL A 1 89 ? -2.335 -14.896 -7.480 1.00 96.31 89 VAL A O 1
ATOM 681 N N . GLU A 1 90 ? -2.493 -17.078 -7.994 1.00 96.00 90 GLU A N 1
ATOM 682 C CA . GLU A 1 90 ? -2.423 -16.894 -9.444 1.00 96.00 90 GLU A CA 1
ATOM 683 C C . GLU A 1 90 ? -3.839 -16.697 -9.995 1.00 96.00 90 GLU A C 1
ATOM 685 O O . GLU A 1 90 ? -4.716 -17.544 -9.822 1.00 96.00 90 GLU A O 1
ATOM 690 N N . LEU A 1 91 ? -4.061 -15.577 -10.677 1.00 93.19 91 LEU A N 1
ATOM 691 C CA . LEU A 1 91 ? -5.312 -15.256 -11.350 1.00 93.19 91 LEU A CA 1
ATOM 692 C C . LEU A 1 91 ? -5.137 -15.373 -12.858 1.00 93.19 91 LEU A C 1
ATOM 694 O O . LEU A 1 91 ? -4.159 -14.879 -13.422 1.00 93.19 91 LEU A O 1
ATOM 698 N N . GLN A 1 92 ? -6.120 -15.972 -13.524 1.00 94.31 92 GLN A N 1
ATOM 699 C CA . GLN A 1 92 ? -6.219 -15.936 -14.977 1.00 94.31 92 GLN A CA 1
ATOM 700 C C . GLN A 1 92 ? -6.809 -14.594 -15.425 1.00 94.31 92 GLN A C 1
ATOM 702 O O . GLN A 1 92 ? -7.806 -14.129 -14.875 1.00 94.31 92 GLN A O 1
ATOM 707 N N . VAL A 1 93 ? -6.190 -13.973 -16.429 1.00 92.06 93 VAL A N 1
ATOM 708 C CA . VAL A 1 93 ? -6.625 -12.685 -16.978 1.00 92.06 93 VAL A CA 1
ATOM 709 C C . VAL A 1 93 ? -7.291 -12.915 -18.327 1.00 92.06 93 VAL A C 1
ATOM 711 O O . VAL A 1 93 ? -6.627 -13.210 -19.321 1.00 92.06 93 VAL A O 1
ATOM 714 N N . ASP A 1 94 ? -8.608 -12.745 -18.371 1.00 90.31 94 ASP A N 1
ATOM 715 C CA . ASP A 1 94 ? -9.355 -12.809 -19.623 1.00 90.31 94 ASP A CA 1
ATOM 716 C C . ASP A 1 94 ? -9.060 -11.586 -20.506 1.00 90.31 94 ASP A C 1
ATOM 718 O O . ASP A 1 94 ? -8.882 -10.467 -20.022 1.00 90.31 94 ASP A O 1
ATOM 722 N N . ASN A 1 95 ? -9.039 -11.783 -21.828 1.00 90.62 95 ASN A N 1
ATOM 723 C CA . ASN A 1 95 ? -8.738 -10.737 -22.819 1.00 90.62 95 ASN A CA 1
ATOM 724 C C . ASN A 1 95 ? -7.383 -10.030 -22.602 1.00 90.62 95 ASN A C 1
ATOM 726 O O . ASN A 1 95 ? -7.224 -8.844 -22.915 1.00 90.62 95 ASN A O 1
ATOM 730 N N . HIS A 1 96 ? -6.387 -10.744 -22.073 1.00 86.75 96 HIS A N 1
ATOM 731 C CA . HIS A 1 96 ? -5.051 -10.206 -21.848 1.00 86.75 96 HIS A CA 1
ATOM 732 C C . HIS A 1 96 ? -4.368 -9.781 -23.159 1.00 86.75 96 HIS A C 1
ATOM 734 O O . HIS A 1 96 ? -4.495 -10.423 -24.201 1.00 86.75 96 HIS A O 1
ATOM 740 N N . ARG A 1 97 ? -3.565 -8.709 -23.104 1.00 88.31 97 ARG A N 1
ATOM 741 C CA . ARG A 1 97 ? -2.676 -8.322 -24.222 1.00 88.31 97 ARG A CA 1
ATOM 742 C C . ARG A 1 97 ? -1.285 -8.940 -24.114 1.00 88.31 97 ARG A C 1
ATOM 744 O O . ARG A 1 97 ? -0.653 -9.180 -25.136 1.00 88.31 97 ARG A O 1
ATOM 751 N N . VAL A 1 98 ? -0.807 -9.145 -22.885 1.00 88.00 98 VAL A N 1
ATOM 752 C CA . VAL A 1 98 ? 0.566 -9.590 -22.594 1.00 88.00 98 VAL A CA 1
ATOM 753 C C . VAL A 1 98 ? 0.547 -10.802 -21.665 1.00 88.00 98 VAL A C 1
ATOM 755 O O . VAL A 1 98 ? 0.924 -11.890 -22.088 1.00 88.00 98 VAL A O 1
ATOM 758 N N . TRP A 1 99 ? 0.056 -10.650 -20.432 1.00 84.00 99 TRP A N 1
ATOM 759 C CA . TRP A 1 99 ? 0.092 -11.717 -19.428 1.00 84.00 99 TRP A CA 1
ATOM 760 C C . TRP A 1 99 ? -1.242 -12.447 -19.298 1.00 84.00 99 TRP A C 1
ATOM 762 O O . TRP A 1 99 ? -2.231 -11.852 -18.890 1.00 84.00 99 TRP A O 1
ATOM 772 N N . GLN A 1 100 ? -1.242 -13.747 -19.607 1.00 93.00 100 GLN A N 1
ATOM 773 C CA . GLN A 1 100 ? -2.392 -14.648 -19.420 1.00 93.00 100 GLN A CA 1
ATOM 774 C C . GLN A 1 100 ? -2.742 -14.872 -17.949 1.00 93.00 100 GLN A C 1
ATOM 776 O O . GLN A 1 100 ? -3.867 -15.249 -17.628 1.00 93.00 100 GLN A O 1
ATOM 781 N N . ARG A 1 101 ? -1.755 -14.707 -17.066 1.00 93.50 101 ARG A N 1
ATOM 782 C CA . ARG A 1 101 ? -1.883 -14.921 -15.631 1.00 93.50 101 ARG A CA 1
ATOM 783 C C . ARG A 1 101 ? -1.072 -13.885 -14.879 1.00 93.50 101 ARG A C 1
ATOM 785 O O . ARG A 1 101 ? -0.027 -13.458 -15.373 1.00 93.50 101 ARG A O 1
ATOM 792 N N . ILE A 1 102 ? -1.557 -13.506 -13.707 1.00 92.19 102 ILE A N 1
ATOM 793 C CA . ILE A 1 102 ? -0.874 -12.605 -12.782 1.00 92.19 102 ILE A CA 1
ATOM 794 C C . ILE A 1 102 ? -0.914 -13.199 -11.381 1.00 92.19 102 ILE A C 1
ATOM 796 O O . ILE A 1 102 ? -1.916 -13.789 -10.985 1.00 92.19 102 ILE A O 1
ATOM 800 N N . THR A 1 103 ? 0.169 -13.025 -10.635 1.00 92.62 103 THR A N 1
ATOM 801 C CA . THR A 1 103 ? 0.228 -13.378 -9.217 1.00 92.62 103 THR A CA 1
ATOM 802 C C . THR A 1 103 ? -0.049 -12.125 -8.407 1.00 92.62 103 THR A C 1
ATOM 804 O O . THR A 1 103 ? 0.577 -11.094 -8.647 1.00 92.62 103 THR A O 1
ATOM 807 N N . VAL A 1 104 ? -0.992 -12.202 -7.473 1.00 93.12 104 VAL A N 1
ATOM 808 C CA . VAL A 1 104 ? -1.351 -11.080 -6.598 1.00 93.12 104 VAL A CA 1
ATOM 809 C C . VAL A 1 104 ? -1.413 -11.538 -5.141 1.00 93.12 104 VAL A C 1
ATOM 811 O O . VAL A 1 104 ? -1.761 -12.697 -4.897 1.00 93.12 104 VAL A O 1
ATOM 814 N N . PRO A 1 105 ? -1.114 -10.661 -4.166 1.00 94.94 105 PRO A N 1
ATOM 815 C CA . PRO A 1 105 ? -1.361 -10.956 -2.759 1.00 94.94 105 PRO A CA 1
ATOM 816 C C . PRO A 1 105 ? -2.844 -11.256 -2.526 1.00 94.94 105 PRO A C 1
ATOM 818 O O . PRO A 1 105 ? -3.717 -10.471 -2.904 1.00 94.94 105 PRO A O 1
ATOM 821 N N . GLN A 1 106 ? -3.137 -12.395 -1.904 1.00 94.69 106 GLN A N 1
ATOM 822 C CA . GLN A 1 106 ? -4.496 -12.876 -1.666 1.00 94.69 106 GLN A CA 1
ATOM 823 C C . GLN A 1 106 ? -5.291 -11.914 -0.781 1.00 94.69 106 GLN A C 1
ATOM 825 O O . GLN A 1 106 ? -6.492 -11.758 -0.976 1.00 94.69 106 GLN A O 1
ATOM 830 N N . ILE A 1 107 ? -4.619 -11.213 0.134 1.00 93.75 107 ILE A N 1
ATOM 831 C CA . ILE A 1 107 ? -5.233 -10.195 0.994 1.00 93.75 107 ILE A CA 1
ATOM 832 C C . ILE A 1 107 ? -5.827 -9.012 0.215 1.00 93.75 107 ILE A C 1
ATOM 834 O O . ILE A 1 107 ? -6.647 -8.280 0.754 1.00 93.75 107 ILE A O 1
ATOM 838 N N . LEU A 1 108 ? -5.433 -8.808 -1.049 1.00 92.69 108 LEU A N 1
ATOM 839 C CA . LEU A 1 108 ? -6.015 -7.774 -1.908 1.00 92.69 108 LEU A CA 1
ATOM 840 C C . LEU A 1 108 ? -7.317 -8.232 -2.584 1.00 92.69 108 LEU A C 1
ATOM 842 O O . LEU A 1 108 ? -8.058 -7.395 -3.103 1.00 92.69 108 LEU A O 1
ATOM 846 N N . ILE A 1 109 ? -7.608 -9.535 -2.595 1.00 91.44 109 ILE A N 1
ATOM 847 C CA . ILE A 1 109 ? -8.849 -10.080 -3.153 1.00 91.44 109 ILE A CA 1
ATOM 848 C C . ILE A 1 109 ? -10.014 -9.694 -2.246 1.00 91.44 109 ILE A C 1
ATOM 850 O O . ILE A 1 109 ? -9.895 -9.730 -1.027 1.00 91.44 109 ILE A O 1
ATOM 854 N N . ASP A 1 110 ? -11.142 -9.317 -2.847 1.00 88.31 110 ASP A N 1
ATOM 855 C CA . ASP A 1 110 ? -12.350 -8.924 -2.118 1.00 88.31 110 ASP A CA 1
ATOM 856 C C . ASP A 1 110 ? -12.135 -7.749 -1.138 1.00 88.31 110 ASP A C 1
ATOM 858 O O . ASP A 1 110 ? -12.784 -7.643 -0.097 1.00 88.31 110 ASP A O 1
ATOM 862 N N . THR A 1 111 ? -11.240 -6.822 -1.494 1.00 91.25 111 THR A N 1
ATOM 863 C CA . THR A 1 111 ? -11.010 -5.577 -0.748 1.00 91.25 111 THR A CA 1
ATOM 864 C C . THR A 1 111 ? -11.253 -4.346 -1.608 1.00 91.25 111 THR A C 1
ATOM 866 O O . THR A 1 111 ? -11.156 -4.370 -2.838 1.00 91.25 111 THR A O 1
ATOM 869 N N . PHE A 1 112 ? -11.563 -3.229 -0.955 1.00 92.31 112 PHE A N 1
ATOM 870 C CA . PHE A 1 112 ? -11.631 -1.933 -1.610 1.00 92.31 112 PHE A CA 1
ATOM 871 C C . PHE A 1 112 ? -10.265 -1.244 -1.532 1.00 92.31 112 PHE A C 1
ATOM 873 O O . PHE A 1 112 ? -9.849 -0.777 -0.472 1.00 92.31 112 PHE A O 1
ATOM 880 N N . ILE A 1 113 ? -9.559 -1.168 -2.662 1.00 92.50 113 ILE A N 1
ATOM 881 C CA . ILE A 1 113 ? -8.195 -0.627 -2.708 1.00 92.50 113 ILE A CA 1
ATOM 882 C C . ILE A 1 113 ? -8.215 0.863 -3.063 1.00 92.50 113 ILE A C 1
ATOM 884 O O . ILE A 1 113 ? -8.654 1.261 -4.145 1.00 92.50 113 ILE A O 1
ATOM 888 N N . ILE A 1 114 ? -7.658 1.691 -2.181 1.00 93.00 114 ILE A N 1
ATOM 889 C CA . ILE A 1 114 ? -7.373 3.106 -2.426 1.00 93.00 114 ILE A CA 1
ATOM 890 C C . ILE A 1 114 ? -5.892 3.236 -2.776 1.00 93.00 114 ILE A C 1
ATOM 892 O O . ILE A 1 114 ? -5.025 3.230 -1.906 1.00 93.00 114 ILE A O 1
ATOM 896 N N . SER A 1 115 ? -5.597 3.362 -4.069 1.00 92.69 115 SER A N 1
ATOM 897 C CA . SER A 1 115 ? -4.235 3.595 -4.562 1.00 92.69 115 SER A CA 1
ATOM 898 C C . SER A 1 115 ? -3.846 5.068 -4.399 1.00 92.69 115 SER A C 1
ATOM 900 O O . SER A 1 115 ? -4.559 5.955 -4.874 1.00 92.69 115 SER A O 1
ATOM 902 N N . VAL A 1 116 ? -2.704 5.334 -3.757 1.00 93.56 116 VAL A N 1
ATOM 903 C CA . VAL A 1 116 ? -2.198 6.688 -3.463 1.00 93.56 116 VAL A CA 1
ATOM 904 C C . VAL A 1 116 ? -0.837 6.898 -4.145 1.00 93.56 116 VAL A C 1
ATOM 906 O O . VAL A 1 116 ? 0.194 6.949 -3.468 1.00 93.56 116 VAL A O 1
ATOM 909 N N . PRO A 1 117 ? -0.798 6.985 -5.491 1.00 90.25 117 PRO A N 1
ATOM 910 C CA . PRO A 1 117 ? 0.443 7.122 -6.248 1.00 90.25 117 PRO A CA 1
ATOM 911 C C . PRO A 1 117 ? 1.100 8.488 -6.024 1.00 90.25 117 PRO A C 1
ATOM 913 O O . PRO A 1 117 ? 0.429 9.476 -5.721 1.00 90.25 117 PRO A O 1
ATOM 916 N N . VAL A 1 118 ? 2.399 8.578 -6.318 1.00 86.31 118 VAL A N 1
ATOM 917 C CA . VAL A 1 118 ? 3.081 9.868 -6.485 1.00 86.31 118 VAL A CA 1
ATOM 918 C C . VAL A 1 118 ? 3.328 10.144 -7.959 1.00 86.31 118 VAL A C 1
ATOM 920 O O . VAL A 1 118 ? 3.863 9.295 -8.676 1.00 86.31 118 VAL A O 1
ATOM 923 N N . LEU A 1 119 ? 2.970 11.351 -8.404 1.00 78.00 119 LEU A N 1
ATOM 924 C CA . LEU A 1 119 ? 3.291 11.816 -9.746 1.00 78.00 119 LEU A CA 1
ATOM 925 C C . LEU A 1 119 ? 4.787 12.120 -9.836 1.00 78.00 119 LEU A C 1
ATOM 927 O O . LEU A 1 119 ? 5.273 13.093 -9.263 1.00 78.00 119 LEU A O 1
ATOM 931 N N . LYS A 1 120 ? 5.507 11.291 -10.587 1.00 66.69 120 LYS A N 1
ATOM 932 C CA . LYS A 1 120 ? 6.920 11.503 -10.912 1.00 66.69 120 LYS A CA 1
ATOM 933 C C . LYS A 1 120 ? 7.238 10.979 -12.301 1.00 66.69 120 LYS A C 1
ATOM 935 O O . LYS A 1 120 ? 6.655 9.980 -12.736 1.00 66.69 120 LYS A O 1
ATOM 940 N N . GLU A 1 121 ? 8.180 11.627 -12.975 1.00 59.00 121 GLU A N 1
ATOM 941 C CA . GLU A 1 121 ? 8.758 11.092 -14.205 1.00 59.00 121 GLU A CA 1
ATOM 942 C C . GLU A 1 121 ? 9.422 9.741 -13.915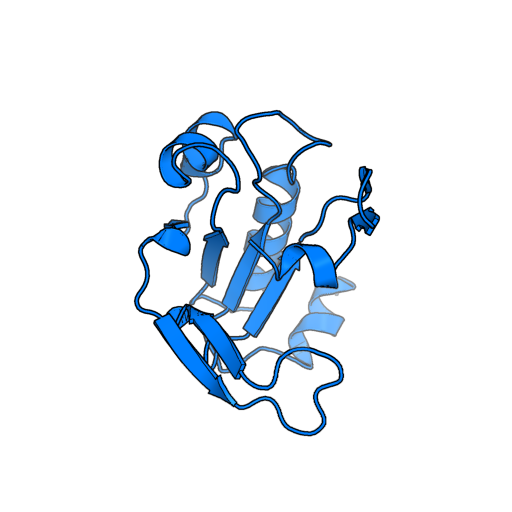 1.00 59.00 121 GLU A C 1
ATOM 944 O O . GLU A 1 121 ? 10.018 9.529 -12.855 1.00 59.00 121 GLU A O 1
ATOM 949 N N . HIS A 1 122 ? 9.270 8.790 -14.834 1.00 61.03 122 HIS A N 1
ATOM 950 C CA . HIS A 1 122 ? 9.863 7.468 -14.690 1.00 61.03 122 HIS A CA 1
ATOM 951 C C . HIS A 1 122 ? 10.517 7.015 -15.981 1.00 61.03 122 HIS A C 1
ATOM 953 O O . HIS A 1 122 ? 9.867 6.954 -17.023 1.00 61.03 122 HIS A O 1
ATOM 959 N N . SER A 1 123 ? 11.777 6.600 -15.874 1.00 57.06 123 SER A N 1
ATOM 960 C CA . SER A 1 123 ? 12.628 6.209 -17.000 1.00 57.06 123 SER A CA 1
ATOM 961 C C . SER A 1 123 ? 12.031 5.113 -17.890 1.00 57.06 123 SER A C 1
ATOM 963 O O . SER A 1 123 ? 12.301 5.105 -19.085 1.00 57.06 123 SER A O 1
ATOM 965 N N . MET A 1 124 ? 11.196 4.218 -17.344 1.00 56.41 124 MET A N 1
ATOM 966 C CA . MET A 1 124 ? 10.590 3.110 -18.104 1.00 56.41 124 MET A CA 1
ATOM 967 C C . MET A 1 124 ? 9.149 3.356 -18.582 1.00 56.41 124 MET A C 1
ATOM 969 O O . MET A 1 124 ? 8.683 2.651 -19.470 1.00 56.41 124 MET A O 1
ATOM 973 N N . CYS A 1 125 ? 8.419 4.312 -17.993 1.00 51.66 125 CYS A N 1
ATOM 974 C CA . CYS A 1 125 ? 6.970 4.477 -18.232 1.00 51.66 125 CYS A CA 1
ATOM 975 C C . CYS A 1 125 ? 6.573 5.906 -18.638 1.00 51.66 125 CYS A C 1
ATOM 977 O O . CYS A 1 125 ? 5.386 6.195 -18.775 1.00 51.66 125 CYS A O 1
ATOM 979 N N . GLY A 1 126 ? 7.540 6.817 -18.776 1.00 57.53 126 GLY A N 1
ATOM 980 C CA . GLY A 1 126 ? 7.309 8.254 -18.933 1.00 57.53 126 GLY A CA 1
ATOM 981 C C . GLY A 1 126 ? 6.885 8.903 -17.614 1.00 57.53 126 GLY A C 1
ATOM 982 O O . GLY A 1 126 ? 7.595 9.755 -17.092 1.00 57.53 126 GLY A O 1
ATOM 983 N N . VAL A 1 127 ? 5.783 8.439 -17.015 1.00 50.56 127 VAL A N 1
ATOM 984 C CA . VAL A 1 127 ? 5.244 8.919 -15.731 1.00 50.56 127 VAL A CA 1
ATOM 985 C C . VAL A 1 127 ? 4.795 7.766 -14.830 1.00 50.56 127 VAL A C 1
ATOM 987 O O . VAL A 1 127 ? 4.382 6.707 -15.298 1.00 50.56 127 VAL A O 1
ATOM 990 N N . THR A 1 128 ? 4.868 7.969 -13.516 1.00 53.69 128 THR A N 1
ATOM 991 C CA . THR A 1 128 ? 4.267 7.080 -12.512 1.00 53.69 128 THR A CA 1
ATOM 992 C C . THR A 1 128 ? 2.925 7.665 -12.096 1.00 53.69 128 THR A C 1
ATOM 994 O O . THR A 1 128 ? 2.869 8.797 -11.627 1.00 53.69 128 THR A O 1
ATOM 997 N N . ILE A 1 129 ? 1.850 6.909 -12.309 1.00 61.41 129 ILE A N 1
ATOM 998 C CA . ILE A 1 129 ? 0.477 7.262 -11.923 1.00 61.41 129 ILE A CA 1
ATOM 999 C C . ILE A 1 129 ? -0.226 6.006 -11.370 1.00 61.41 129 ILE A C 1
ATOM 1001 O O . ILE A 1 129 ? 0.434 5.017 -11.060 1.00 61.41 129 ILE A O 1
ATOM 1005 N N . SER A 1 130 ? -1.555 6.025 -11.253 1.00 64.06 130 SER A N 1
ATOM 1006 C CA . SER A 1 130 ? -2.365 5.005 -10.565 1.00 64.06 130 SER A CA 1
ATOM 1007 C C . SER A 1 130 ? -2.038 3.540 -10.913 1.00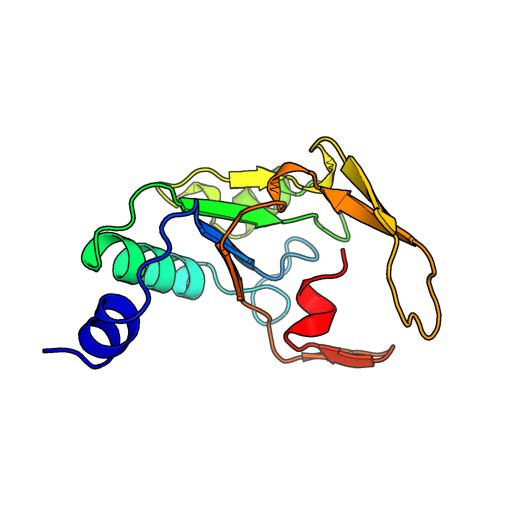 64.06 130 SER A C 1
ATOM 1009 O O . SER A 1 130 ? -1.707 2.768 -10.018 1.00 64.06 130 SER A O 1
ATOM 1011 N N . LEU A 1 131 ? -2.047 3.151 -12.197 1.00 70.25 131 LEU A N 1
ATOM 1012 C CA . LEU A 1 131 ? -1.844 1.743 -12.583 1.00 70.25 131 LEU A CA 1
ATOM 1013 C C . LEU A 1 131 ? -0.448 1.215 -12.249 1.00 70.25 131 LEU A C 1
ATOM 1015 O O . LEU A 1 131 ? -0.311 0.057 -11.871 1.00 70.25 131 LEU A O 1
ATOM 1019 N N . LYS A 1 132 ? 0.585 2.058 -12.353 1.00 70.44 132 LYS A N 1
ATOM 1020 C CA . LYS A 1 132 ? 1.941 1.646 -11.985 1.00 70.44 132 LYS A CA 1
ATOM 1021 C C . LYS A 1 132 ? 2.050 1.390 -10.482 1.00 70.44 132 LYS A C 1
ATOM 1023 O O . LYS A 1 132 ? 2.804 0.518 -10.086 1.00 70.44 132 LYS A O 1
ATOM 1028 N N . ASN A 1 133 ? 1.282 2.105 -9.662 1.00 77.50 133 ASN A N 1
ATOM 1029 C CA . ASN A 1 133 ? 1.291 1.887 -8.219 1.00 77.50 133 ASN A CA 1
ATOM 1030 C C . ASN A 1 133 ? 0.761 0.503 -7.829 1.00 77.50 133 ASN A C 1
ATOM 1032 O O . ASN A 1 133 ? 1.066 0.037 -6.746 1.00 77.50 133 ASN A O 1
ATOM 1036 N N . MET A 1 134 ? 0.001 -0.166 -8.703 1.00 79.25 134 MET A N 1
ATOM 1037 C CA . MET A 1 134 ? -0.484 -1.533 -8.480 1.00 79.25 134 MET A CA 1
ATOM 1038 C C . MET A 1 134 ? 0.548 -2.613 -8.831 1.00 79.25 134 MET A C 1
ATOM 1040 O O . MET A 1 134 ? 0.254 -3.792 -8.673 1.00 79.25 134 MET A O 1
ATOM 1044 N N . ILE A 1 135 ? 1.727 -2.220 -9.321 1.00 68.38 135 ILE A N 1
ATOM 1045 C CA . ILE A 1 135 ? 2.815 -3.118 -9.701 1.00 68.38 135 ILE A CA 1
ATOM 1046 C C . ILE A 1 135 ? 3.987 -2.845 -8.753 1.00 68.38 135 ILE A C 1
ATOM 1048 O O . ILE A 1 135 ? 4.576 -1.762 -8.807 1.00 68.38 135 ILE A O 1
ATOM 1052 N N . GLY A 1 136 ? 4.276 -3.815 -7.888 1.00 56.31 136 GLY A N 1
ATOM 1053 C CA . GLY A 1 136 ? 5.467 -3.899 -7.040 1.00 56.31 136 GLY A CA 1
ATOM 1054 C C . GLY A 1 136 ? 6.320 -5.061 -7.508 1.00 56.31 136 GLY A C 1
ATOM 1055 O O . GLY A 1 136 ? 5.711 -6.122 -7.773 1.00 56.31 136 GLY A O 1
#

pLDDT: mean 86.28, std 14.97, range [49.34, 98.31]

Sequence (136 aa):
MYVTEKLLQRHIPSMPVIIKPNIVNPSPPPVTTDVRVVEGILSALREAGIQEIAVAEGSGTGDTMDNFQKLGYAELDTVLLDLDREETVELQVDNHRVWQRITVPQILIDTFIISVPVLKEHSMCGVTISLKNMIG

Radius of gyration: 15.55 Å; chains: 1; bounding box: 38×36×38 Å